Protein AF-A0A803NH49-F1 (afdb_monomer_lite)

Organism: Cannabis sativa (NCBI:txid3483)

Foldseek 3Di:
DDDDDDDDVPPVVVVVVVVVDDDPVPDDPVNVLVVLLVVLVVLLVVLVCCVVAPVQGFDCDDPDPHDGPHRPCVVPVPVVVVSVVVSVVSNVVSVVSNVVSD

InterPro domains:
  IPR026961 PGG domain [PF13962] (30-102)

Radius of gyration: 21.4 Å; chains: 1; bounding box: 67×19×49 Å

Structure (mmCIF, N/CA/C/O backbone):
data_AF-A0A803NH49-F1
#
_entry.id   AF-A0A803NH49-F1
#
loop_
_atom_site.group_PDB
_atom_site.id
_atom_site.type_symbol
_atom_site.label_atom_id
_atom_site.label_alt_id
_atom_site.label_comp_id
_atom_site.label_asym_id
_atom_site.label_entity_id
_atom_site.label_seq_id
_atom_site.pdbx_PDB_ins_code
_atom_site.Cartn_x
_atom_site.Cartn_y
_atom_site.Cartn_z
_atom_site.occupancy
_atom_site.B_iso_or_equiv
_atom_site.auth_seq_id
_atom_site.auth_comp_id
_atom_site.auth_asym_id
_atom_site.auth_atom_id
_atom_site.pdbx_PDB_model_num
ATOM 1 N N . MET A 1 1 ? -46.862 9.726 -23.746 1.00 57.72 1 MET A N 1
ATOM 2 C CA . MET A 1 1 ? -46.689 9.159 -22.392 1.00 57.72 1 MET A CA 1
ATOM 3 C C . MET A 1 1 ? -45.536 8.169 -22.421 1.00 57.72 1 MET A C 1
ATOM 5 O O . MET A 1 1 ? -45.695 7.102 -22.990 1.00 57.72 1 MET A O 1
ATOM 9 N N . ALA A 1 2 ? -44.388 8.529 -21.852 1.00 56.62 2 ALA A N 1
ATOM 10 C CA . ALA A 1 2 ? -43.362 7.583 -21.418 1.00 56.62 2 ALA A CA 1
ATOM 11 C C . ALA A 1 2 ? -42.580 8.267 -20.292 1.00 56.62 2 ALA A C 1
ATOM 13 O O . ALA A 1 2 ? -42.027 9.345 -20.493 1.00 56.62 2 ALA A O 1
ATOM 14 N N . ASN A 1 3 ? -42.610 7.688 -19.096 1.00 62.66 3 ASN A N 1
ATOM 15 C CA . ASN A 1 3 ? -41.767 8.114 -17.984 1.00 62.66 3 ASN A CA 1
ATOM 16 C C . ASN A 1 3 ? -40.506 7.234 -18.036 1.00 62.66 3 ASN A C 1
ATOM 18 O O . ASN A 1 3 ? -40.666 6.010 -18.096 1.00 62.66 3 ASN A O 1
ATOM 22 N N . PRO A 1 4 ? -39.282 7.787 -18.083 1.00 73.38 4 PRO A N 1
ATOM 23 C CA . PRO A 1 4 ? -38.082 6.961 -18.130 1.00 73.38 4 PRO A CA 1
ATOM 24 C C . PRO A 1 4 ? -37.872 6.197 -16.804 1.00 73.38 4 PRO A C 1
ATOM 26 O O . PRO A 1 4 ? -38.283 6.666 -15.738 1.00 73.38 4 PRO A O 1
ATOM 29 N N . PRO A 1 5 ? -37.260 5.000 -16.851 1.00 70.06 5 PRO A N 1
ATOM 30 C CA . PRO A 1 5 ? -37.207 4.079 -15.721 1.00 70.06 5 PRO A CA 1
ATOM 31 C C . PRO A 1 5 ? -36.217 4.539 -14.639 1.00 70.06 5 PRO A C 1
ATOM 33 O O . PRO A 1 5 ? -35.123 5.022 -14.928 1.00 70.06 5 PRO A O 1
ATOM 36 N N . LYS A 1 6 ? -36.602 4.341 -13.371 1.00 76.06 6 LYS A N 1
ATOM 37 C CA . LYS A 1 6 ? -35.746 4.504 -12.184 1.00 76.06 6 LYS A CA 1
ATOM 38 C C . LYS A 1 6 ? -34.843 3.274 -12.014 1.00 76.06 6 LYS A C 1
ATOM 40 O O . LYS A 1 6 ? -35.351 2.158 -12.007 1.00 76.06 6 LYS A O 1
ATOM 45 N N . GLY A 1 7 ? -33.542 3.476 -11.792 1.00 58.66 7 GLY A N 1
ATOM 46 C CA . GLY A 1 7 ? -32.575 2.415 -11.476 1.00 58.66 7 GLY A CA 1
ATOM 47 C C . GLY A 1 7 ? -31.643 2.834 -10.338 1.00 58.66 7 GLY A C 1
ATOM 48 O O . GLY A 1 7 ? -31.011 3.881 -10.386 1.00 58.66 7 GLY A O 1
ATOM 49 N N . ASN A 1 8 ? -31.612 2.035 -9.282 1.00 63.59 8 ASN A N 1
ATOM 50 C CA . ASN A 1 8 ? -31.213 2.328 -7.902 1.00 63.59 8 ASN A CA 1
ATOM 51 C C . ASN A 1 8 ? -29.828 1.759 -7.514 1.00 63.59 8 ASN A C 1
ATOM 53 O O . ASN A 1 8 ? -29.627 1.305 -6.387 1.00 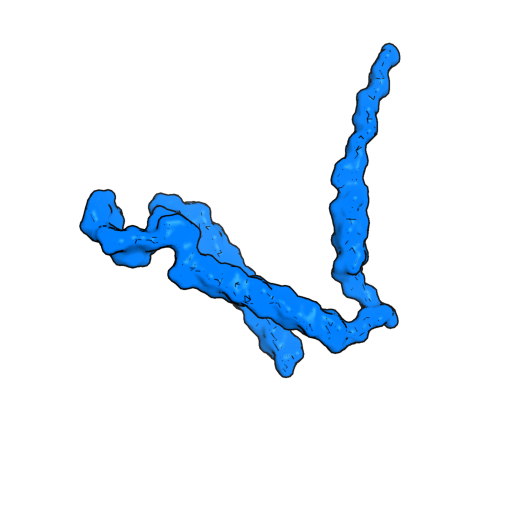63.59 8 ASN A O 1
ATOM 57 N N . SER A 1 9 ? -28.848 1.808 -8.415 1.00 60.00 9 SER A N 1
ATOM 58 C CA . SER A 1 9 ? -27.557 1.111 -8.260 1.00 60.00 9 SER A CA 1
ATOM 59 C C . SER A 1 9 ? -26.647 1.634 -7.134 1.00 60.00 9 SER A C 1
ATOM 61 O O . SER A 1 9 ? -25.706 0.955 -6.733 1.00 60.00 9 SER A O 1
ATOM 63 N N . THR A 1 10 ? -26.909 2.822 -6.587 1.00 62.97 10 THR A N 1
ATOM 64 C CA . THR A 1 10 ? -26.073 3.450 -5.546 1.00 62.97 10 THR A CA 1
ATOM 65 C C . THR A 1 10 ? -26.477 3.075 -4.119 1.00 62.97 10 THR A C 1
ATOM 67 O O . THR A 1 10 ? -25.660 3.183 -3.204 1.00 62.97 10 THR A O 1
ATOM 70 N N . ALA A 1 11 ? -27.705 2.589 -3.910 1.00 66.19 11 ALA A N 1
ATOM 71 C CA . ALA A 1 11 ? -28.237 2.327 -2.572 1.00 66.19 11 ALA A CA 1
ATOM 72 C C . ALA A 1 11 ? -27.579 1.117 -1.883 1.00 66.19 11 ALA A C 1
ATOM 74 O O . ALA A 1 11 ? -27.438 1.111 -0.663 1.00 66.19 11 ALA A O 1
ATOM 75 N N . GLY A 1 12 ? -27.158 0.099 -2.643 1.00 69.31 12 GLY A N 1
ATOM 76 C CA . GLY A 1 12 ? -26.550 -1.120 -2.091 1.00 69.31 12 GLY A CA 1
ATOM 77 C C . GLY A 1 12 ? -25.123 -0.914 -1.577 1.00 69.31 12 GLY A C 1
ATOM 78 O O . GLY A 1 12 ? -24.807 -1.322 -0.461 1.00 69.31 12 GLY A O 1
ATOM 79 N N . SER A 1 13 ? -24.287 -0.225 -2.359 1.00 74.38 13 SER A N 1
ATOM 80 C CA . SER A 1 13 ? -22.878 0.029 -2.023 1.00 74.38 13 SER A CA 1
ATOM 81 C C . SER A 1 13 ? -22.746 0.853 -0.738 1.00 74.38 13 SER A C 1
ATOM 83 O O . SER A 1 13 ? -22.084 0.441 0.213 1.00 74.38 13 SER A O 1
ATOM 85 N N . TRP A 1 14 ? -23.501 1.952 -0.638 1.00 74.25 14 TRP A N 1
ATOM 86 C CA . TRP A 1 14 ? -23.531 2.801 0.557 1.00 74.25 14 TRP A CA 1
ATOM 87 C C . TRP A 1 14 ? -24.002 2.075 1.819 1.00 74.25 14 TRP A C 1
ATOM 89 O O . TRP A 1 14 ? -23.533 2.375 2.917 1.00 74.25 14 TRP A O 1
ATOM 99 N N . ARG A 1 15 ? -24.917 1.110 1.679 1.00 77.75 15 ARG A N 1
ATOM 100 C CA . ARG A 1 15 ? -25.438 0.340 2.814 1.00 77.75 15 ARG A CA 1
ATOM 101 C C . ARG A 1 15 ? -24.400 -0.637 3.365 1.00 77.75 15 ARG A C 1
ATOM 103 O O . ARG A 1 15 ? -24.329 -0.805 4.576 1.00 77.75 15 ARG A O 1
ATOM 110 N N . TRP A 1 16 ? -23.585 -1.233 2.494 1.00 76.62 16 TRP A N 1
ATOM 111 C CA . TRP A 1 16 ? -22.487 -2.114 2.894 1.00 76.62 16 TRP A CA 1
ATOM 112 C C . TRP A 1 16 ? -21.354 -1.337 3.575 1.00 76.62 16 TRP A C 1
ATOM 114 O O . TRP A 1 16 ? -20.920 -1.741 4.647 1.00 76.62 16 TRP A O 1
ATOM 124 N N . PHE A 1 17 ? -20.966 -0.163 3.058 1.00 78.69 17 PHE A N 1
ATOM 125 C CA . PHE A 1 17 ? -19.997 0.710 3.741 1.00 78.69 17 PHE A CA 1
ATOM 126 C C . PHE A 1 17 ? -20.474 1.164 5.124 1.00 78.69 17 PHE A C 1
ATOM 128 O O . PHE A 1 17 ? -19.667 1.280 6.042 1.00 78.69 17 PHE A O 1
ATOM 135 N N . LYS A 1 18 ? -21.786 1.373 5.304 1.00 76.69 18 LYS A N 1
ATOM 136 C CA . LYS A 1 18 ? -22.362 1.685 6.620 1.00 76.69 18 LYS A CA 1
ATOM 137 C C . LYS A 1 18 ? -22.111 0.585 7.657 1.00 76.69 18 LYS A C 1
ATOM 139 O O . LYS A 1 18 ? -21.982 0.905 8.828 1.00 76.69 18 LYS A O 1
ATOM 144 N N . SER A 1 19 ? -22.006 -0.675 7.230 1.00 71.50 19 SER A N 1
ATOM 145 C CA . SER A 1 19 ? -21.698 -1.812 8.108 1.00 71.50 19 SER A CA 1
ATOM 146 C C . SER A 1 19 ? -20.232 -1.870 8.547 1.00 71.50 19 SER A C 1
ATOM 148 O O . SER A 1 19 ? -19.923 -2.613 9.470 1.00 71.50 19 SER A O 1
ATOM 150 N N . PHE A 1 20 ? -19.338 -1.127 7.885 1.00 72.75 20 PHE A N 1
ATOM 151 C CA . PHE A 1 20 ? -17.932 -0.975 8.280 1.00 72.75 20 PHE A CA 1
ATOM 152 C C . PHE A 1 20 ? -17.697 0.254 9.157 1.00 72.75 20 PHE A C 1
ATOM 154 O O . PHE A 1 20 ? -16.554 0.539 9.514 1.00 72.75 20 PHE A O 1
ATOM 161 N N . GLN A 1 21 ? -18.745 1.022 9.470 1.00 76.12 21 GLN A N 1
ATOM 162 C CA . GLN A 1 21 ? -18.582 2.148 10.373 1.00 76.12 21 GLN A CA 1
ATOM 163 C C . GLN A 1 21 ? -18.349 1.627 11.783 1.00 76.12 21 GLN A C 1
ATOM 165 O O . GLN A 1 21 ? -19.179 0.911 12.329 1.00 76.12 21 GLN A O 1
ATOM 170 N N . TYR A 1 22 ? -17.199 2.008 12.330 1.00 75.69 22 TYR A N 1
ATOM 171 C CA . TYR A 1 22 ? -16.852 1.786 13.721 1.00 75.69 22 TYR A CA 1
ATOM 172 C C . TYR A 1 22 ? -17.872 2.489 14.616 1.00 75.69 22 TYR A C 1
ATOM 174 O O . TYR A 1 22 ? -17.994 3.720 14.567 1.00 75.69 22 TYR A O 1
ATOM 182 N N . ASP A 1 23 ? -18.587 1.714 15.422 1.00 79.12 23 ASP A N 1
ATOM 183 C CA . ASP A 1 23 ? -19.570 2.234 16.357 1.00 79.12 23 ASP A CA 1
ATOM 184 C C . ASP A 1 23 ? -18.944 2.325 17.747 1.00 79.12 23 ASP A C 1
ATOM 186 O O . ASP A 1 23 ? -18.672 1.325 18.407 1.00 79.12 23 ASP A O 1
ATOM 190 N N . LYS A 1 24 ? -18.683 3.552 18.201 1.00 71.38 24 LYS A N 1
ATOM 191 C CA . LYS A 1 24 ? -17.935 3.807 19.440 1.00 71.38 24 LYS A CA 1
ATOM 192 C C . LYS A 1 24 ? -18.652 3.278 20.694 1.00 71.38 24 LYS A C 1
ATOM 194 O O . LYS A 1 24 ? -17.989 3.128 21.717 1.00 71.38 24 LYS A O 1
ATOM 199 N N . GLU A 1 25 ? -19.967 3.045 20.630 1.00 74.19 25 GLU A N 1
ATOM 200 C CA . GLU A 1 25 ? -20.768 2.533 21.753 1.00 74.19 25 GLU A CA 1
ATOM 201 C C . GLU A 1 25 ? -20.773 1.002 21.847 1.00 74.19 25 GLU A C 1
ATOM 203 O O . GLU A 1 25 ? -20.821 0.456 22.950 1.00 74.19 25 GLU A O 1
ATOM 208 N N . HIS A 1 26 ? -20.696 0.305 20.711 1.00 70.75 26 HIS A N 1
ATOM 209 C CA . HIS A 1 26 ? -20.762 -1.158 20.655 1.00 70.75 26 HIS A CA 1
ATOM 210 C C . HIS A 1 26 ? -19.399 -1.825 20.435 1.00 70.75 26 HIS A C 1
ATOM 212 O O . HIS A 1 26 ? -19.165 -2.918 20.961 1.00 70.75 26 HIS A O 1
ATOM 218 N N . ASP A 1 27 ? -18.491 -1.174 19.709 1.00 79.56 27 ASP A N 1
ATOM 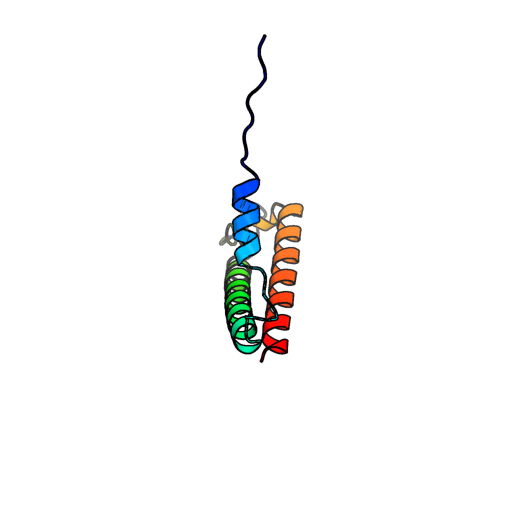219 C CA . ASP A 1 27 ? -17.200 -1.743 19.344 1.00 79.56 27 ASP A CA 1
ATOM 220 C C . ASP A 1 27 ? -16.138 -1.428 20.397 1.00 79.56 27 ASP A C 1
ATOM 222 O O . ASP A 1 27 ? -15.833 -0.275 20.721 1.00 79.56 27 ASP A O 1
ATOM 226 N N . LYS A 1 28 ? -15.503 -2.480 20.921 1.00 83.00 28 LYS A N 1
ATOM 227 C CA . LYS A 1 28 ? -14.386 -2.322 21.851 1.00 83.00 28 LYS A CA 1
ATOM 228 C C . LYS A 1 28 ? -13.176 -1.760 21.097 1.00 83.00 28 LYS A C 1
ATOM 230 O O . LYS A 1 28 ? -12.845 -2.248 20.014 1.00 83.00 28 LYS A O 1
ATOM 235 N N . PRO A 1 29 ? -12.404 -0.836 21.700 1.00 81.38 29 PRO A N 1
ATOM 236 C CA . PRO A 1 29 ? -11.208 -0.281 21.060 1.00 81.38 29 PRO A CA 1
ATOM 237 C C . PRO A 1 29 ? -10.153 -1.353 20.734 1.00 81.38 29 PRO A C 1
ATOM 239 O O . PRO A 1 29 ? -9.350 -1.178 19.820 1.00 81.38 29 PRO A O 1
ATOM 242 N N . ALA A 1 30 ? -10.157 -2.477 21.461 1.00 84.31 30 ALA A N 1
ATOM 243 C CA . ALA A 1 30 ? -9.290 -3.621 21.191 1.00 84.31 30 ALA A CA 1
ATOM 244 C C . ALA A 1 30 ? -9.664 -4.367 19.897 1.00 84.31 30 ALA A C 1
ATOM 246 O O . ALA A 1 30 ? -8.765 -4.766 19.157 1.00 84.31 30 ALA A O 1
ATOM 247 N N . ASP A 1 31 ? -10.958 -4.507 19.598 1.00 87.06 31 ASP A N 1
ATOM 248 C CA . ASP A 1 31 ? -11.434 -5.185 18.388 1.00 87.06 31 ASP A CA 1
ATOM 249 C C . ASP A 1 31 ? -11.154 -4.323 17.152 1.00 87.06 31 ASP A C 1
ATOM 251 O O . ASP A 1 31 ? -10.603 -4.811 16.165 1.00 87.06 31 ASP A O 1
ATOM 255 N N . ALA A 1 32 ? -11.400 -3.011 17.247 1.00 85.69 32 ALA A N 1
ATOM 256 C CA . ALA A 1 32 ? -11.030 -2.047 16.207 1.00 85.69 32 ALA A CA 1
ATOM 257 C C . ALA A 1 32 ? -9.522 -2.070 15.915 1.00 85.69 32 ALA A C 1
ATOM 259 O O . ALA A 1 32 ? -9.113 -2.110 14.754 1.00 85.69 32 ALA A O 1
ATOM 260 N N . ARG A 1 33 ? -8.688 -2.098 16.965 1.00 87.19 33 ARG A N 1
ATOM 261 C CA . ARG A 1 33 ? -7.233 -2.247 16.833 1.00 87.19 33 ARG A CA 1
ATOM 262 C C . ARG A 1 33 ? -6.859 -3.549 16.128 1.00 87.19 33 ARG A C 1
ATOM 264 O O . ARG A 1 33 ? -6.024 -3.518 15.232 1.00 87.19 33 ARG A O 1
ATOM 271 N N . ASN A 1 34 ? -7.463 -4.675 16.498 1.00 89.81 34 ASN A N 1
ATOM 272 C CA . ASN A 1 34 ? -7.171 -5.956 15.859 1.00 89.81 34 ASN A CA 1
ATOM 273 C C . ASN A 1 34 ? -7.486 -5.918 14.353 1.00 89.81 34 ASN A C 1
ATOM 275 O O . ASN A 1 34 ? -6.655 -6.304 13.533 1.00 89.81 34 ASN A O 1
ATOM 279 N N . VAL A 1 35 ? -8.642 -5.367 13.974 1.00 90.12 35 VAL A N 1
ATOM 280 C CA . VAL A 1 35 ? -9.027 -5.204 12.562 1.00 90.12 35 VAL A CA 1
ATOM 281 C C . VAL A 1 35 ? -8.061 -4.275 11.821 1.00 90.12 35 VAL A C 1
ATOM 283 O O . VAL A 1 35 ? -7.593 -4.618 10.737 1.00 90.12 35 VAL A O 1
ATOM 286 N N . LEU A 1 36 ? -7.713 -3.126 12.406 1.00 89.69 36 LEU A N 1
ATOM 287 C CA . LEU A 1 36 ? -6.757 -2.175 11.828 1.00 89.69 36 LEU A CA 1
ATOM 288 C C . LEU A 1 36 ? -5.367 -2.792 11.628 1.00 89.69 36 LEU A C 1
ATOM 290 O O . LEU A 1 36 ? -4.773 -2.582 10.574 1.00 89.69 36 LEU A O 1
ATOM 294 N N . LEU A 1 37 ? -4.867 -3.583 12.585 1.00 91.69 37 LEU A N 1
ATOM 295 C CA . LEU A 1 37 ? -3.595 -4.302 12.453 1.00 91.69 37 LEU A CA 1
ATOM 296 C C . LEU A 1 37 ? -3.628 -5.306 11.299 1.00 91.69 37 LEU A C 1
ATOM 298 O O . LEU A 1 37 ? -2.675 -5.369 10.525 1.00 91.69 37 LEU A O 1
ATOM 302 N N . VAL A 1 38 ? -4.721 -6.060 11.149 1.00 93.44 38 VAL A N 1
ATOM 303 C CA . VAL A 1 38 ? -4.882 -7.019 10.044 1.00 93.44 38 VAL A CA 1
ATOM 304 C C . VAL A 1 38 ? -4.910 -6.298 8.698 1.00 93.44 38 VAL A C 1
ATOM 306 O O . VAL A 1 38 ? -4.190 -6.693 7.782 1.00 93.44 38 VAL A O 1
ATOM 309 N N . VAL A 1 39 ? -5.697 -5.225 8.573 1.00 93.00 39 VAL A N 1
ATOM 310 C CA . VAL A 1 39 ? -5.780 -4.423 7.341 1.00 93.00 39 VAL A CA 1
ATOM 311 C C . VAL A 1 39 ? -4.424 -3.805 7.004 1.00 93.00 39 VAL A C 1
ATOM 313 O O . VAL A 1 39 ? -3.989 -3.872 5.855 1.00 93.00 39 VAL A O 1
ATOM 316 N N . ALA A 1 40 ? -3.728 -3.254 7.997 1.00 92.25 40 ALA A N 1
ATOM 317 C CA . ALA A 1 40 ? -2.405 -2.682 7.810 1.00 92.25 40 ALA A CA 1
ATOM 318 C C . ALA A 1 40 ? -1.381 -3.753 7.385 1.00 92.25 40 ALA A C 1
ATOM 320 O O . ALA A 1 40 ? -0.688 -3.592 6.383 1.00 92.25 40 ALA A O 1
ATOM 321 N N . ALA A 1 41 ? -1.333 -4.907 8.052 1.00 92.69 41 ALA A N 1
ATOM 322 C CA . ALA A 1 41 ? -0.460 -6.010 7.645 1.00 92.69 41 ALA A CA 1
ATOM 323 C C . ALA A 1 41 ? -0.730 -6.462 6.196 1.00 92.69 41 ALA A C 1
ATOM 325 O O . ALA A 1 41 ? 0.213 -6.695 5.438 1.00 92.69 41 ALA A O 1
ATOM 326 N N . LEU A 1 42 ? -2.000 -6.510 5.784 1.00 93.56 42 LEU A N 1
ATOM 327 C CA . LEU A 1 42 ? -2.411 -6.807 4.408 1.00 93.56 42 LEU A CA 1
ATOM 328 C C . LEU A 1 42 ? -1.900 -5.763 3.407 1.00 93.56 42 LEU A C 1
ATOM 330 O O . LEU A 1 42 ? -1.299 -6.131 2.398 1.00 93.56 42 LEU A O 1
ATOM 334 N N . ILE A 1 43 ? -2.091 -4.471 3.688 1.00 92.38 43 ILE A N 1
ATOM 335 C CA . ILE A 1 43 ? -1.592 -3.377 2.838 1.00 92.38 43 ILE A CA 1
ATOM 336 C C . ILE A 1 43 ? -0.067 -3.444 2.741 1.00 92.38 43 ILE A C 1
ATOM 338 O O . ILE A 1 43 ? 0.484 -3.383 1.644 1.00 92.38 43 ILE A O 1
ATOM 342 N N . THR A 1 44 ? 0.623 -3.628 3.865 1.00 91.25 44 THR A N 1
ATOM 343 C CA . THR A 1 44 ? 2.082 -3.781 3.919 1.00 91.25 44 THR A CA 1
ATOM 344 C C . THR A 1 44 ? 2.549 -4.957 3.064 1.00 91.25 44 THR A C 1
ATOM 346 O O . THR A 1 44 ? 3.486 -4.811 2.285 1.00 91.25 44 THR A O 1
ATOM 349 N N . ALA A 1 45 ? 1.877 -6.107 3.135 1.00 92.31 45 ALA A N 1
ATOM 350 C CA . ALA A 1 45 ? 2.225 -7.270 2.325 1.00 92.31 45 ALA A CA 1
ATOM 351 C C . ALA A 1 45 ? 2.027 -7.012 0.822 1.00 92.31 45 ALA A C 1
ATOM 353 O O . ALA A 1 45 ? 2.928 -7.283 0.029 1.00 92.31 45 ALA A O 1
ATOM 354 N N . VAL A 1 46 ? 0.881 -6.454 0.420 1.00 91.00 46 VAL A N 1
ATOM 355 C CA . VAL A 1 46 ? 0.576 -6.158 -0.992 1.00 91.00 46 VAL A CA 1
ATOM 356 C C . VAL A 1 46 ? 1.555 -5.132 -1.563 1.00 91.00 46 VAL A C 1
ATOM 358 O O . VAL A 1 46 ? 2.096 -5.326 -2.651 1.00 91.00 46 VAL A O 1
ATOM 361 N N . THR A 1 47 ? 1.821 -4.062 -0.817 1.00 89.31 47 THR A N 1
ATOM 362 C CA . THR A 1 47 ? 2.735 -2.989 -1.233 1.00 89.31 47 THR A CA 1
ATOM 363 C C . THR A 1 47 ? 4.188 -3.468 -1.296 1.00 89.31 47 THR A C 1
ATOM 365 O O . THR A 1 47 ? 4.909 -3.106 -2.229 1.00 89.31 47 THR A O 1
ATOM 368 N N . PHE A 1 48 ? 4.604 -4.345 -0.373 1.00 87.19 48 PHE A N 1
ATOM 369 C CA . PHE A 1 48 ? 5.906 -5.012 -0.406 1.00 87.19 48 PHE A CA 1
ATOM 370 C C . PHE A 1 48 ? 6.045 -5.911 -1.635 1.00 87.19 48 PHE A C 1
ATOM 372 O O . PHE A 1 48 ? 7.025 -5.784 -2.363 1.00 87.19 48 PHE A O 1
ATOM 379 N N . GLN A 1 49 ? 5.047 -6.758 -1.918 1.00 89.56 49 GLN A N 1
ATOM 380 C CA . GLN A 1 49 ? 5.036 -7.610 -3.114 1.00 89.56 49 GLN A CA 1
ATOM 381 C C . GLN A 1 49 ? 5.151 -6.782 -4.397 1.00 89.56 49 GLN A C 1
ATOM 383 O O . GLN A 1 49 ? 5.958 -7.098 -5.267 1.00 89.56 49 GLN A O 1
ATOM 388 N N . ALA A 1 50 ? 4.403 -5.684 -4.485 1.00 86.81 50 ALA A N 1
ATOM 389 C CA . ALA A 1 50 ? 4.426 -4.787 -5.633 1.00 86.81 50 ALA A CA 1
ATOM 390 C C . ALA A 1 50 ? 5.741 -3.983 -5.749 1.00 86.81 50 ALA A C 1
ATOM 392 O O . ALA A 1 50 ? 6.100 -3.530 -6.835 1.00 86.81 50 ALA A O 1
ATOM 393 N N . GLY A 1 51 ? 6.459 -3.797 -4.636 1.00 82.94 51 GLY A N 1
ATOM 394 C CA . GLY A 1 51 ? 7.775 -3.159 -4.593 1.00 82.94 51 GLY A CA 1
ATOM 395 C C . GLY A 1 51 ? 8.916 -4.092 -5.003 1.00 82.94 51 GLY A C 1
ATOM 396 O O . GLY A 1 51 ? 9.782 -3.679 -5.771 1.00 82.94 51 GLY A O 1
ATOM 397 N N . VAL A 1 52 ? 8.916 -5.344 -4.525 1.00 82.50 52 VAL A N 1
ATOM 398 C CA . VAL A 1 52 ? 9.949 -6.340 -4.881 1.00 82.50 52 VAL A CA 1
ATOM 399 C C . VAL A 1 52 ? 9.763 -6.876 -6.297 1.00 82.50 52 VAL A C 1
ATOM 401 O O . VAL A 1 52 ? 10.741 -7.103 -7.001 1.00 82.50 52 VAL A O 1
ATOM 404 N N . ASN A 1 53 ? 8.510 -7.028 -6.724 1.00 82.62 53 ASN A N 1
ATOM 405 C CA . ASN A 1 53 ? 8.134 -7.469 -8.057 1.00 82.62 53 ASN A CA 1
ATOM 406 C C . ASN A 1 53 ? 7.298 -6.364 -8.709 1.00 82.62 53 ASN A C 1
ATOM 408 O O . ASN A 1 53 ? 6.065 -6.407 -8.639 1.00 82.62 53 ASN A O 1
ATOM 412 N N . PRO A 1 54 ? 7.942 -5.352 -9.323 1.00 75.94 54 PRO A N 1
ATOM 413 C CA . PRO A 1 54 ? 7.209 -4.298 -10.003 1.00 75.94 54 PRO A CA 1
ATOM 414 C C . PRO A 1 54 ? 6.298 -4.908 -11.080 1.00 75.94 54 PRO A C 1
ATOM 416 O O . PRO A 1 54 ? 6.712 -5.839 -11.779 1.00 75.94 54 PRO A O 1
ATOM 419 N N . PRO A 1 55 ? 5.056 -4.414 -11.230 1.00 70.50 55 PRO A N 1
ATOM 420 C CA . PRO A 1 55 ? 4.110 -4.942 -12.204 1.00 70.50 55 PRO A CA 1
ATOM 421 C C . PRO A 1 55 ? 4.708 -4.856 -13.609 1.00 70.50 55 PRO A C 1
ATOM 423 O O . PRO A 1 55 ? 5.248 -3.826 -14.000 1.00 70.50 55 PRO A O 1
ATOM 426 N N . GLY A 1 56 ? 4.650 -5.957 -14.356 1.00 72.81 56 GLY A N 1
ATOM 427 C CA . GLY A 1 56 ? 5.330 -6.089 -15.648 1.00 72.81 56 GLY A CA 1
ATOM 428 C C . GLY A 1 56 ? 6.758 -6.633 -15.562 1.00 72.81 56 GLY A C 1
ATOM 429 O O . GLY A 1 56 ? 7.326 -6.945 -16.598 1.00 72.81 56 GLY A O 1
ATOM 430 N N . GLY A 1 57 ? 7.313 -6.811 -14.361 1.00 77.19 57 GLY A N 1
ATOM 431 C 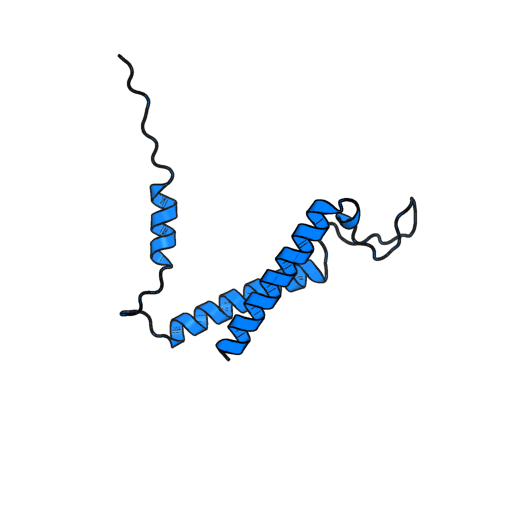CA . GLY A 1 57 ? 8.630 -7.398 -14.138 1.00 77.19 57 GLY A CA 1
ATOM 432 C C . GLY A 1 57 ? 9.786 -6.440 -14.418 1.00 77.19 57 GLY A C 1
ATOM 433 O O . GLY A 1 57 ? 9.617 -5.227 -14.582 1.00 77.19 57 GLY A O 1
ATOM 434 N N . VAL A 1 58 ? 10.989 -7.001 -14.454 1.00 80.75 58 VAL A N 1
ATOM 435 C CA . VAL A 1 58 ? 12.219 -6.291 -14.812 1.00 80.75 58 VAL A CA 1
ATOM 436 C C . VAL A 1 58 ? 12.802 -6.890 -16.080 1.00 80.75 58 VAL A C 1
ATOM 438 O O . VAL A 1 58 ? 12.682 -8.094 -16.316 1.00 80.75 58 VAL A O 1
ATOM 441 N N . TRP A 1 59 ? 13.447 -6.049 -16.882 1.00 79.50 59 TRP A N 1
ATOM 442 C CA . TRP A 1 59 ? 14.227 -6.512 -18.021 1.00 79.50 59 TRP A CA 1
ATOM 443 C C . TRP A 1 59 ? 15.309 -7.478 -17.523 1.00 79.50 59 TRP A C 1
ATOM 445 O O . TRP A 1 59 ? 16.030 -7.153 -16.578 1.00 79.50 59 TRP A O 1
ATOM 455 N N . GLN A 1 60 ? 15.380 -8.673 -18.113 1.00 77.69 60 GLN A N 1
ATOM 456 C CA . GLN A 1 60 ? 16.403 -9.678 -17.786 1.00 77.69 60 GLN A CA 1
ATOM 457 C C . GLN A 1 60 ? 17.685 -9.465 -18.603 1.00 77.69 60 GLN A C 1
ATOM 459 O O . GLN A 1 60 ? 18.773 -9.764 -18.124 1.00 77.69 60 GLN A O 1
ATOM 464 N N . ASP A 1 61 ? 17.552 -8.856 -19.783 1.00 77.00 61 ASP A N 1
ATOM 465 C CA . ASP A 1 61 ? 18.641 -8.637 -20.730 1.00 77.00 61 ASP A CA 1
ATOM 466 C C . ASP A 1 61 ? 18.930 -7.141 -20.915 1.00 77.00 61 ASP A C 1
ATOM 468 O O . ASP A 1 61 ? 18.109 -6.276 -20.597 1.00 77.00 61 ASP A O 1
ATOM 472 N N . SER A 1 62 ? 20.121 -6.828 -21.430 1.00 75.38 62 SER A N 1
ATOM 473 C CA . SER A 1 62 ? 20.547 -5.454 -21.742 1.00 75.38 62 SER A CA 1
ATOM 474 C C . SER A 1 62 ? 20.591 -5.201 -23.251 1.00 75.38 62 SER A C 1
ATOM 476 O O . SER A 1 62 ? 21.612 -4.777 -23.790 1.00 75.38 62 SER A O 1
ATOM 478 N N . GLU A 1 63 ? 19.483 -5.475 -23.940 1.00 70.00 63 GLU A N 1
ATOM 479 C CA . GLU A 1 63 ? 19.327 -5.238 -25.379 1.00 70.00 63 GLU A CA 1
ATOM 480 C C . GLU A 1 63 ? 18.296 -4.138 -25.678 1.00 70.00 63 GLU A C 1
ATOM 482 O O . GLU A 1 63 ? 17.426 -3.814 -24.868 1.00 70.00 63 GLU A O 1
ATOM 487 N N . SER A 1 64 ? 18.361 -3.560 -26.884 1.00 67.94 64 SER A N 1
ATOM 488 C CA . SER A 1 64 ? 17.336 -2.653 -27.440 1.00 67.94 64 SER A CA 1
ATOM 489 C C . SER A 1 64 ? 17.030 -1.368 -26.640 1.00 67.94 64 SER A C 1
ATOM 491 O O . SER A 1 64 ? 15.936 -0.817 -26.723 1.00 67.94 64 SER A O 1
ATOM 493 N N . GLY A 1 65 ? 18.010 -0.830 -25.903 1.00 72.25 65 GLY A N 1
ATOM 494 C CA . GLY A 1 65 ? 17.866 0.448 -25.181 1.00 72.25 65 GLY A CA 1
ATOM 495 C C . GLY A 1 65 ? 17.280 0.323 -23.768 1.00 72.25 65 GLY A C 1
ATOM 496 O O . GLY A 1 65 ? 16.906 1.327 -23.148 1.00 72.25 65 GLY A O 1
ATOM 497 N N . HIS A 1 66 ? 17.219 -0.896 -23.235 1.00 69.75 66 HIS A N 1
ATOM 498 C CA . HIS A 1 66 ? 16.874 -1.180 -21.846 1.00 69.75 66 HIS A CA 1
ATOM 499 C C . HIS A 1 66 ? 18.043 -1.870 -21.133 1.00 69.75 66 HIS A C 1
ATOM 501 O O . HIS A 1 66 ? 18.895 -2.492 -21.759 1.00 69.75 66 HIS A O 1
ATOM 507 N N . THR A 1 67 ? 18.123 -1.685 -19.817 1.00 76.81 67 THR A N 1
ATOM 508 C CA . THR A 1 67 ? 19.187 -2.241 -18.971 1.00 76.81 67 THR A CA 1
ATOM 509 C C . THR A 1 67 ? 18.571 -3.285 -18.058 1.00 76.81 67 THR A C 1
ATOM 511 O O . THR A 1 67 ? 17.503 -3.032 -17.486 1.00 76.81 67 THR A O 1
ATOM 514 N N . ALA A 1 68 ? 19.248 -4.420 -17.897 1.00 75.75 68 ALA A N 1
ATOM 515 C CA . ALA A 1 68 ? 18.809 -5.473 -16.993 1.00 75.75 68 ALA A CA 1
ATOM 516 C C . ALA A 1 68 ? 18.579 -4.919 -15.572 1.00 75.75 68 ALA A C 1
ATOM 518 O O . ALA A 1 68 ? 19.328 -4.068 -15.087 1.00 75.75 68 ALA A O 1
ATOM 519 N N . GLY A 1 69 ? 17.501 -5.353 -14.921 1.00 69.94 69 GLY A N 1
ATOM 520 C CA . GLY A 1 69 ? 17.077 -4.862 -13.605 1.00 69.94 69 GLY A CA 1
ATOM 521 C C . GLY A 1 69 ? 16.229 -3.584 -13.628 1.00 69.94 69 GLY A C 1
ATOM 522 O O . GLY A 1 69 ? 15.642 -3.221 -12.608 1.00 69.94 69 GLY A O 1
ATOM 523 N N . ARG A 1 70 ? 16.079 -2.910 -14.776 1.00 74.19 70 ARG A N 1
ATOM 524 C CA . ARG A 1 70 ? 15.106 -1.817 -14.918 1.00 74.19 70 ARG A CA 1
ATOM 525 C C . ARG A 1 70 ? 13.696 -2.399 -15.004 1.00 74.19 70 ARG A C 1
ATOM 527 O O . ARG A 1 70 ? 13.473 -3.340 -15.764 1.00 74.19 70 ARG A O 1
ATOM 534 N N . SER A 1 71 ? 12.734 -1.840 -14.263 1.00 72.31 71 SER A N 1
ATOM 535 C CA . SER A 1 71 ? 11.345 -2.297 -14.390 1.00 72.31 71 SER A CA 1
ATOM 536 C C . SER A 1 71 ? 10.842 -2.060 -15.816 1.00 72.31 71 SER A C 1
ATOM 538 O O . SER A 1 71 ? 11.073 -1.000 -16.402 1.00 72.31 71 SER A O 1
ATOM 540 N N . ILE A 1 72 ? 10.148 -3.047 -16.379 1.00 71.81 72 ILE A N 1
ATOM 541 C CA . ILE A 1 72 ? 9.558 -2.962 -17.723 1.00 71.81 72 ILE A CA 1
ATOM 542 C C . ILE A 1 72 ? 8.521 -1.831 -17.764 1.00 71.81 72 ILE A C 1
ATOM 544 O O . ILE A 1 72 ? 8.402 -1.101 -18.748 1.00 71.81 72 ILE A O 1
ATOM 548 N N . TYR A 1 73 ? 7.848 -1.594 -16.637 1.00 70.75 73 TYR A N 1
ATOM 549 C CA . TYR A 1 73 ? 6.897 -0.500 -16.470 1.00 70.75 73 TYR A CA 1
ATOM 550 C C . TYR A 1 73 ? 7.542 0.898 -16.431 1.00 70.75 73 TYR A C 1
ATOM 552 O O . TYR A 1 73 ? 6.851 1.891 -16.661 1.00 70.75 73 TYR A O 1
ATOM 560 N N . ALA A 1 74 ? 8.862 1.014 -16.216 1.00 69.50 74 ALA A N 1
ATOM 561 C CA . ALA A 1 74 ? 9.575 2.297 -16.240 1.00 69.50 74 ALA A CA 1
ATOM 562 C C . ALA A 1 74 ? 9.616 2.949 -17.635 1.00 69.50 74 ALA A C 1
ATOM 564 O O . ALA A 1 74 ? 9.970 4.126 -17.750 1.00 69.50 74 ALA A O 1
ATOM 565 N N . THR A 1 75 ? 9.238 2.220 -18.690 1.00 71.94 75 THR A N 1
ATOM 566 C CA . THR A 1 75 ? 9.061 2.763 -20.045 1.00 71.94 75 THR A CA 1
ATOM 567 C C . THR A 1 75 ? 7.949 3.821 -20.082 1.00 71.94 75 THR A C 1
ATOM 569 O O . THR A 1 75 ? 8.056 4.805 -20.815 1.00 71.94 75 THR A O 1
ATOM 572 N N . HIS A 1 76 ? 6.931 3.708 -19.218 1.00 74.94 76 HIS A N 1
ATOM 573 C CA . HIS A 1 76 ? 5.868 4.703 -19.066 1.00 74.94 76 HIS A CA 1
ATOM 574 C C . HIS A 1 76 ? 6.067 5.546 -17.798 1.00 74.94 76 HIS A C 1
ATOM 576 O O . HIS A 1 76 ? 5.556 5.226 -16.726 1.00 74.94 76 HIS A O 1
ATOM 582 N N . LYS A 1 77 ? 6.778 6.678 -17.928 1.00 74.81 77 LYS A N 1
ATOM 583 C CA . LYS A 1 77 ? 7.154 7.545 -16.792 1.00 74.81 77 LYS A CA 1
ATOM 584 C C . LYS A 1 77 ? 5.976 7.952 -15.895 1.00 74.81 77 LYS A C 1
ATOM 586 O O . LYS A 1 77 ? 6.056 7.774 -14.687 1.00 74.81 77 LYS A O 1
ATOM 591 N N . ILE A 1 78 ? 4.894 8.494 -16.457 1.00 80.31 78 ILE A N 1
ATOM 592 C CA . ILE A 1 78 ? 3.780 9.040 -15.658 1.00 80.31 78 ILE A CA 1
ATOM 593 C C . ILE A 1 78 ? 3.088 7.976 -14.785 1.00 80.31 78 ILE A C 1
ATOM 595 O O . ILE A 1 78 ? 3.057 8.158 -13.567 1.00 80.31 78 ILE A O 1
ATOM 599 N N . PRO A 1 79 ? 2.575 6.855 -15.329 1.00 79.94 79 PRO A N 1
ATOM 600 C CA . PRO A 1 79 ? 1.922 5.841 -14.502 1.00 79.94 79 PRO A CA 1
ATOM 601 C C . PRO A 1 79 ? 2.896 5.138 -13.548 1.00 79.94 79 PRO A C 1
ATOM 603 O O . PRO A 1 79 ? 2.489 4.746 -12.457 1.00 79.94 79 PRO A O 1
ATOM 606 N N . PHE A 1 80 ? 4.179 5.024 -13.907 1.00 82.44 80 PHE A N 1
ATOM 607 C CA . PHE A 1 80 ? 5.203 4.458 -13.029 1.00 82.44 80 PHE A CA 1
ATOM 608 C C . PHE A 1 80 ? 5.448 5.318 -11.780 1.00 82.44 80 PHE A C 1
ATOM 610 O O . PHE A 1 80 ? 5.473 4.787 -10.671 1.00 82.44 80 PHE A O 1
ATOM 617 N N . TYR A 1 81 ? 5.560 6.643 -11.925 1.00 82.50 81 TYR A N 1
ATOM 618 C CA . TYR A 1 81 ? 5.716 7.543 -10.774 1.00 82.50 81 TYR A CA 1
AT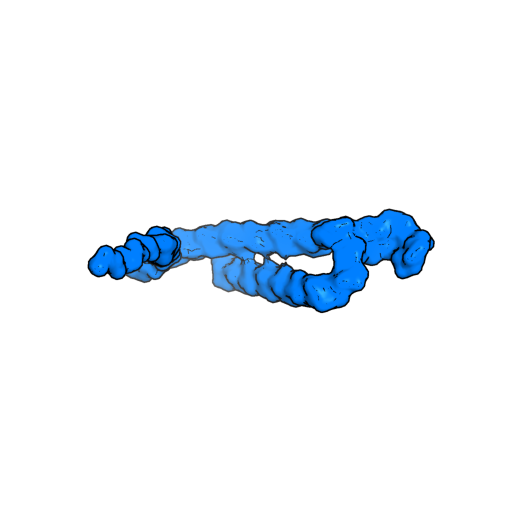OM 619 C C . TYR A 1 81 ? 4.473 7.570 -9.881 1.00 82.50 81 TYR A C 1
ATOM 621 O O . TYR A 1 81 ? 4.608 7.531 -8.660 1.00 82.50 81 TYR A O 1
ATOM 629 N N . VAL A 1 82 ? 3.271 7.591 -10.465 1.00 87.69 82 VAL A N 1
ATOM 630 C CA . VAL A 1 82 ? 2.017 7.533 -9.692 1.00 87.69 82 VAL A CA 1
ATOM 631 C C . VAL A 1 82 ? 1.939 6.233 -8.891 1.00 87.69 82 VAL A C 1
ATOM 633 O O . VAL A 1 82 ? 1.632 6.269 -7.701 1.00 87.69 82 VAL A O 1
ATOM 636 N N . PHE A 1 83 ? 2.281 5.103 -9.514 1.00 86.56 83 PHE A N 1
ATOM 637 C CA . PHE A 1 83 ? 2.341 3.804 -8.850 1.00 86.56 83 PHE A CA 1
ATOM 638 C C . PHE A 1 83 ? 3.346 3.799 -7.691 1.00 86.56 83 PHE A C 1
ATOM 640 O O . PHE A 1 83 ? 2.981 3.438 -6.575 1.00 86.56 83 PHE A O 1
ATOM 647 N N . LEU A 1 84 ? 4.582 4.257 -7.916 1.00 86.06 84 LEU A N 1
ATOM 648 C CA . LEU A 1 84 ? 5.610 4.289 -6.873 1.00 86.06 84 LEU A CA 1
ATOM 649 C C . LEU A 1 84 ? 5.228 5.189 -5.695 1.00 86.06 84 LEU A C 1
ATOM 651 O O . LEU A 1 84 ? 5.368 4.779 -4.541 1.00 86.06 84 LEU A O 1
ATOM 655 N N . ILE A 1 85 ? 4.739 6.401 -5.968 1.00 89.38 85 ILE A N 1
ATOM 656 C CA . ILE A 1 85 ? 4.365 7.361 -4.923 1.00 89.38 85 ILE A CA 1
ATOM 657 C C . ILE A 1 85 ? 3.168 6.828 -4.133 1.00 89.38 85 ILE A C 1
ATOM 659 O O . ILE A 1 85 ? 3.199 6.831 -2.905 1.00 89.38 85 ILE A O 1
ATOM 663 N N . SER A 1 86 ? 2.141 6.311 -4.812 1.00 89.56 86 SER A N 1
ATOM 664 C CA . SER A 1 86 ? 0.965 5.738 -4.153 1.00 89.56 86 SER A CA 1
ATOM 665 C C . SER A 1 86 ? 1.323 4.526 -3.292 1.00 89.56 86 SER A C 1
ATOM 667 O O . SER A 1 86 ? 0.904 4.468 -2.138 1.00 89.56 86 SER A O 1
ATOM 669 N N . ASN A 1 87 ? 2.139 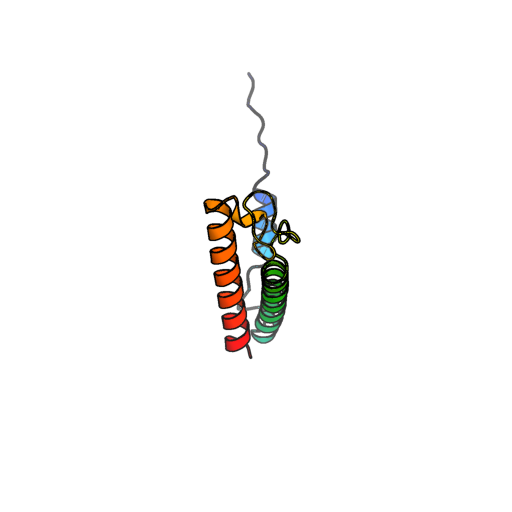3.603 -3.811 1.00 89.62 87 ASN A N 1
ATOM 670 C CA . ASN A 1 87 ? 2.579 2.411 -3.086 1.00 89.62 87 ASN A CA 1
ATOM 671 C C . ASN A 1 87 ? 3.398 2.779 -1.838 1.00 89.62 87 ASN A C 1
ATOM 673 O O . ASN A 1 87 ? 3.189 2.224 -0.761 1.00 89.62 87 ASN A O 1
ATOM 677 N N . THR A 1 88 ? 4.281 3.773 -1.965 1.00 89.81 88 THR A N 1
ATOM 678 C CA . THR A 1 88 ? 5.096 4.279 -0.851 1.00 89.81 88 THR A CA 1
ATOM 679 C C . THR A 1 88 ? 4.233 4.947 0.217 1.00 89.81 88 THR A C 1
ATOM 681 O O . THR A 1 88 ? 4.415 4.685 1.402 1.00 89.81 88 THR A O 1
ATOM 684 N N . LEU A 1 89 ? 3.267 5.783 -0.174 1.00 93.50 89 LEU A N 1
ATOM 685 C CA . LEU A 1 89 ? 2.354 6.427 0.775 1.00 93.50 89 LEU A CA 1
ATOM 686 C C . LEU A 1 89 ? 1.465 5.406 1.493 1.00 93.50 89 LEU A C 1
ATOM 688 O O . LEU A 1 89 ? 1.269 5.522 2.702 1.00 93.50 89 LEU A O 1
ATOM 692 N N . ALA A 1 90 ? 0.968 4.393 0.778 1.00 90.75 90 ALA A N 1
ATOM 693 C CA . ALA A 1 90 ? 0.172 3.318 1.361 1.00 90.75 90 ALA A CA 1
ATOM 694 C C . ALA A 1 90 ? 0.980 2.504 2.383 1.00 90.75 90 ALA A C 1
ATOM 696 O O . ALA A 1 90 ? 0.505 2.277 3.496 1.00 90.75 90 ALA A O 1
ATOM 697 N N . LEU A 1 91 ? 2.217 2.129 2.043 1.00 91.81 91 LEU A N 1
ATOM 698 C CA . LEU A 1 91 ? 3.122 1.417 2.946 1.00 91.81 91 LEU A CA 1
ATOM 699 C C . LEU A 1 91 ? 3.461 2.263 4.184 1.00 91.81 91 LEU A C 1
ATOM 701 O O . LEU A 1 91 ? 3.317 1.782 5.305 1.00 91.81 91 LEU A O 1
ATOM 705 N N . SER A 1 92 ? 3.840 3.531 4.004 1.00 92.81 92 SER A N 1
ATOM 706 C CA . SER A 1 92 ? 4.142 4.447 5.113 1.00 92.81 92 SER A CA 1
ATOM 707 C C . SER A 1 92 ? 2.942 4.641 6.038 1.00 92.81 92 SER A C 1
ATOM 709 O O . SER A 1 92 ? 3.080 4.529 7.253 1.00 92.81 92 SER A O 1
ATOM 711 N N . SER A 1 93 ? 1.749 4.880 5.482 1.00 92.81 93 SER A N 1
ATOM 712 C CA . SER A 1 93 ? 0.527 5.024 6.281 1.00 92.81 93 SER A CA 1
ATOM 713 C C . SER A 1 93 ? 0.195 3.743 7.042 1.00 92.81 93 SER A C 1
ATOM 715 O O . SER A 1 93 ? -0.216 3.812 8.197 1.00 92.81 93 SER A O 1
ATOM 717 N N . SER A 1 94 ? 0.372 2.582 6.413 1.00 92.19 94 SER A N 1
ATOM 718 C CA . SER A 1 94 ? 0.125 1.282 7.032 1.00 92.19 94 SER A CA 1
ATOM 719 C C . SER A 1 94 ? 1.077 1.011 8.201 1.00 92.19 94 SER A C 1
ATOM 721 O O . SER A 1 94 ? 0.647 0.650 9.296 1.00 92.19 94 SER A O 1
ATOM 723 N N . ILE A 1 95 ? 2.374 1.261 8.004 1.00 91.75 95 ILE A N 1
ATOM 724 C CA . ILE A 1 95 ? 3.394 1.099 9.044 1.00 91.75 95 ILE A CA 1
ATOM 725 C C . ILE A 1 95 ? 3.119 2.032 10.226 1.00 91.75 95 ILE A C 1
ATOM 727 O O . ILE A 1 95 ? 3.213 1.595 11.370 1.00 91.75 95 ILE A O 1
ATOM 731 N N . LEU A 1 96 ? 2.721 3.284 9.976 1.00 92.88 96 LEU A N 1
ATOM 732 C CA . LEU A 1 96 ? 2.334 4.210 11.044 1.00 92.88 96 LEU A CA 1
ATOM 733 C C . LEU A 1 96 ? 1.158 3.669 11.866 1.00 92.88 96 LEU A C 1
ATOM 735 O O . LEU A 1 96 ? 1.211 3.721 13.090 1.00 92.88 96 LEU A O 1
ATOM 739 N N . VAL A 1 97 ? 0.133 3.096 11.225 1.00 92.00 97 VAL A N 1
ATOM 740 C CA . VAL A 1 97 ? -0.994 2.464 11.935 1.00 92.00 97 VAL A CA 1
ATOM 741 C C . VAL A 1 97 ? -0.520 1.292 12.795 1.00 92.00 97 VAL A C 1
ATOM 743 O O . VAL A 1 97 ? -0.935 1.197 13.947 1.00 92.00 97 VAL A O 1
ATOM 746 N N . ILE A 1 98 ? 0.367 0.435 12.280 1.00 90.50 98 ILE A N 1
ATOM 747 C CA . ILE A 1 98 ? 0.926 -0.696 13.039 1.00 90.50 98 ILE A CA 1
ATOM 748 C C . ILE A 1 98 ? 1.706 -0.200 14.260 1.00 90.50 98 ILE A C 1
ATOM 750 O O . ILE A 1 98 ? 1.482 -0.710 15.354 1.00 90.50 98 ILE A O 1
ATOM 754 N N . ILE A 1 99 ? 2.573 0.803 14.093 1.00 91.31 99 ILE A N 1
ATOM 755 C CA . ILE A 1 99 ? 3.391 1.375 15.177 1.00 91.31 99 ILE A CA 1
ATOM 756 C C . ILE A 1 99 ? 2.526 2.103 16.210 1.00 91.31 99 ILE A C 1
ATOM 758 O O . ILE A 1 99 ? 2.822 2.043 17.392 1.00 91.31 99 ILE A O 1
ATOM 762 N N . CYS A 1 100 ? 1.460 2.793 15.804 1.00 87.06 100 CYS A N 1
ATOM 763 C CA . CYS A 1 100 ? 0.567 3.462 16.753 1.00 87.06 100 CYS A CA 1
ATOM 764 C C . CYS A 1 100 ? -0.324 2.488 17.540 1.00 87.06 100 CYS A C 1
ATOM 766 O O . CYS A 1 100 ? -0.814 2.848 18.609 1.00 87.06 100 CYS A O 1
ATOM 768 N N . LEU A 1 101 ? -0.598 1.299 16.994 1.00 84.06 101 LEU A N 1
ATOM 769 C CA . LEU A 1 101 ? -1.418 0.271 17.643 1.00 84.06 101 LEU A CA 1
ATOM 770 C C . LEU A 1 101 ? -0.600 -0.741 18.454 1.00 84.06 101 LEU A C 1
ATOM 772 O O . LEU A 1 101 ? -1.185 -1.38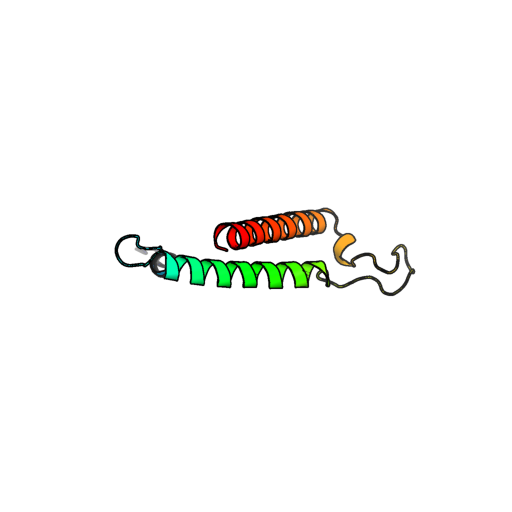2 19.328 1.00 84.06 101 LEU A O 1
ATOM 776 N N . THR A 1 102 ? 0.687 -0.902 18.145 1.00 81.12 102 THR A N 1
ATOM 777 C CA . THR A 1 102 ? 1.634 -1.771 18.863 1.00 81.12 102 THR A CA 1
ATOM 778 C C . THR A 1 102 ? 2.249 -1.022 20.032 1.00 81.12 102 THR A C 1
ATOM 780 O O . THR A 1 102 ? 2.226 -1.582 21.149 1.00 81.12 102 THR A O 1
#

Sequence (102 aa):
MANPPKGNSTAGSWRWFKSFQYDKEHDKPADARNVLLVVAALITAVTFQAGVNPPGGVWQDSESGHTAGRSIYATHKIPFYVFLISNTLALSSSILVIICLT

Secondary structure (DSSP, 8-state):
--PPPP--THHHHHHHHHTTS--TTTS-HHHHHHHHHHHHHHHHHHHHHHHHS-TT-B-SS--TT--TTSBGGGGSHHHHHHHHHHHHHHHHHHHHHHHHH-

pLDDT: mean 80.27, std 9.58, range [56.62, 93.56]